Protein AF-T1C4T9-F1 (afdb_monomer)

Structure (mmCIF, N/CA/C/O backbone):
data_AF-T1C4T9-F1
#
_entry.id   AF-T1C4T9-F1
#
loop_
_atom_site.group_PDB
_atom_site.id
_atom_site.type_symbol
_atom_site.label_atom_id
_atom_site.label_alt_id
_atom_site.label_comp_id
_atom_site.label_asym_id
_atom_site.label_entity_id
_atom_site.label_seq_id
_atom_site.pdbx_PDB_ins_code
_atom_site.Cartn_x
_atom_site.Cartn_y
_atom_site.Cartn_z
_atom_site.occupancy
_atom_site.B_iso_or_equiv
_atom_site.auth_seq_id
_atom_site.auth_comp_id
_atom_site.auth_asym_id
_atom_site.auth_atom_id
_atom_site.pdbx_PDB_model_num
ATOM 1 N N . MET A 1 1 ? -5.080 -6.243 -17.938 1.00 98.12 1 MET A N 1
ATOM 2 C CA . MET A 1 1 ? -5.460 -7.132 -16.827 1.00 98.12 1 MET A CA 1
ATOM 3 C C . MET A 1 1 ? -6.969 -7.280 -16.876 1.00 98.12 1 MET A C 1
ATOM 5 O O . MET A 1 1 ? -7.607 -6.296 -17.231 1.00 98.12 1 MET A O 1
ATOM 9 N N . ASN A 1 2 ? -7.515 -8.472 -16.637 1.00 98.69 2 ASN A N 1
ATOM 10 C CA . ASN A 1 2 ? -8.963 -8.680 -16.474 1.00 98.69 2 ASN A CA 1
ATOM 11 C C . ASN A 1 2 ? -9.391 -8.466 -15.004 1.00 98.69 2 ASN A C 1
ATOM 13 O O . ASN A 1 2 ? -8.560 -8.089 -14.176 1.00 98.69 2 ASN A O 1
ATOM 17 N N . ASP A 1 3 ? -10.665 -8.700 -14.680 1.00 98.88 3 ASP A N 1
ATOM 18 C CA . ASP A 1 3 ? -11.210 -8.461 -13.335 1.00 98.88 3 ASP A CA 1
ATOM 19 C C . ASP A 1 3 ? -10.531 -9.321 -12.260 1.00 98.88 3 ASP A C 1
ATOM 21 O O . ASP A 1 3 ? -10.142 -8.811 -11.211 1.00 98.88 3 ASP A O 1
ATOM 25 N N . GLU A 1 4 ? -10.311 -10.611 -12.538 1.00 98.88 4 GLU A N 1
ATOM 26 C CA . GLU A 1 4 ? -9.632 -11.523 -11.610 1.00 98.88 4 GLU A CA 1
ATOM 27 C C . GLU A 1 4 ? -8.186 -11.090 -11.343 1.00 98.88 4 GLU A C 1
ATOM 29 O O . GLU A 1 4 ? -7.772 -10.979 -10.189 1.00 98.88 4 GLU A O 1
ATOM 34 N N . GLU A 1 5 ? -7.438 -10.780 -12.405 1.00 98.88 5 GLU A N 1
ATOM 35 C CA . GLU A 1 5 ? -6.063 -10.284 -12.315 1.00 98.88 5 GLU A CA 1
ATOM 36 C C . GLU A 1 5 ? -6.002 -8.954 -11.552 1.00 98.88 5 GLU A C 1
ATOM 38 O O . GLU A 1 5 ? -5.055 -8.715 -10.808 1.00 98.88 5 GLU A O 1
ATOM 43 N N . THR A 1 6 ? -7.010 -8.093 -11.707 1.00 98.94 6 THR A N 1
ATOM 44 C CA . THR A 1 6 ? -7.081 -6.787 -11.037 1.00 98.94 6 THR A CA 1
ATOM 45 C C . THR A 1 6 ? -7.288 -6.947 -9.535 1.00 98.94 6 THR A C 1
ATOM 47 O O . THR A 1 6 ? -6.517 -6.391 -8.751 1.00 98.94 6 THR A O 1
ATOM 50 N N . VAL A 1 7 ? -8.269 -7.757 -9.122 1.00 98.94 7 VAL A N 1
ATOM 51 C CA . VAL A 1 7 ? -8.518 -8.056 -7.703 1.00 98.94 7 VAL A CA 1
ATOM 52 C C . VAL A 1 7 ? -7.297 -8.734 -7.078 1.00 98.94 7 VAL A C 1
ATOM 54 O O . VAL A 1 7 ? -6.872 -8.343 -5.991 1.00 98.94 7 VAL A O 1
ATOM 57 N N . ALA A 1 8 ? -6.694 -9.702 -7.777 1.00 98.88 8 ALA A N 1
ATOM 58 C CA . ALA A 1 8 ? -5.513 -10.410 -7.294 1.00 98.88 8 ALA A CA 1
ATOM 59 C C . ALA A 1 8 ? -4.313 -9.469 -7.102 1.00 98.88 8 ALA A C 1
ATOM 61 O O . ALA A 1 8 ? -3.655 -9.529 -6.066 1.00 98.88 8 ALA A O 1
ATOM 62 N N . LEU A 1 9 ? -4.036 -8.580 -8.064 1.00 98.94 9 LEU A N 1
ATOM 63 C CA . LEU A 1 9 ? -2.913 -7.640 -7.988 1.00 98.94 9 LEU A CA 1
ATOM 64 C C . LEU A 1 9 ? -3.071 -6.623 -6.859 1.00 98.94 9 LEU A C 1
ATOM 66 O O . LEU A 1 9 ? -2.108 -6.393 -6.130 1.00 98.94 9 LEU A O 1
ATOM 70 N N . ILE A 1 10 ? -4.258 -6.031 -6.699 1.00 98.94 10 ILE A N 1
ATOM 71 C CA . ILE A 1 10 ? -4.493 -5.020 -5.659 1.00 98.94 10 ILE A CA 1
ATOM 72 C C . ILE A 1 10 ? -4.414 -5.667 -4.275 1.00 98.94 10 ILE A C 1
ATOM 74 O O . ILE A 1 10 ? -3.613 -5.236 -3.449 1.00 98.94 10 ILE A O 1
ATOM 78 N N . ALA A 1 11 ? -5.176 -6.737 -4.034 1.00 98.88 11 ALA A N 1
ATOM 79 C CA . ALA A 1 11 ? -5.184 -7.407 -2.735 1.00 98.88 11 ALA A CA 1
ATOM 80 C C . ALA A 1 11 ? -3.826 -8.041 -2.397 1.00 98.88 11 ALA A C 1
ATOM 82 O O . ALA A 1 11 ? -3.388 -8.005 -1.247 1.00 98.88 11 ALA A O 1
ATOM 83 N N . GLY A 1 12 ? -3.136 -8.603 -3.394 1.00 98.81 12 GLY A N 1
ATOM 84 C CA . GLY A 1 12 ? -1.802 -9.177 -3.224 1.00 98.81 12 GLY A CA 1
ATOM 85 C C . GLY A 1 12 ? -0.749 -8.118 -2.916 1.00 98.81 12 GLY A C 1
ATOM 86 O O . GLY A 1 12 ? 0.036 -8.294 -1.988 1.00 98.81 12 GLY A O 1
ATOM 87 N N . GLY A 1 13 ? -0.774 -6.984 -3.622 1.00 98.81 13 GLY A N 1
ATOM 88 C CA . GLY A 1 13 ? 0.103 -5.847 -3.338 1.00 98.81 13 GLY A CA 1
ATOM 89 C C . GLY A 1 13 ? -0.151 -5.250 -1.952 1.00 98.81 13 GLY A C 1
ATOM 90 O O . GLY A 1 13 ? 0.770 -5.144 -1.146 1.00 98.81 13 GLY A O 1
ATOM 91 N N . HIS A 1 14 ? -1.409 -4.938 -1.637 1.00 98.88 14 HIS A N 1
ATOM 92 C CA . HIS A 1 14 ? -1.824 -4.336 -0.364 1.00 98.88 14 HIS A CA 1
ATOM 93 C C . HIS A 1 14 ? -1.889 -5.334 0.804 1.00 98.88 14 HIS A C 1
ATOM 95 O O . HIS A 1 14 ? -2.261 -4.975 1.916 1.00 98.88 14 HIS A O 1
ATOM 101 N N . THR A 1 15 ? -1.468 -6.586 0.612 1.00 98.81 15 THR A N 1
ATOM 102 C CA . THR A 1 15 ? -1.160 -7.485 1.736 1.00 98.81 15 THR A CA 1
ATOM 103 C C . THR A 1 15 ? 0.111 -7.041 2.476 1.00 98.81 15 THR A C 1
ATOM 105 O O . THR A 1 15 ? 0.286 -7.367 3.656 1.00 98.81 15 THR A O 1
ATOM 108 N N . PHE A 1 16 ? 0.974 -6.264 1.812 1.00 98.88 16 PHE A N 1
ATOM 109 C CA . PHE A 1 16 ? 2.275 -5.843 2.315 1.00 98.88 16 PHE A CA 1
ATOM 110 C C . PHE A 1 16 ? 2.380 -4.333 2.537 1.00 98.88 16 PHE A C 1
ATOM 112 O O . PHE A 1 16 ? 1.771 -3.528 1.838 1.00 98.88 16 PHE A O 1
ATOM 119 N N . GLY A 1 17 ? 3.260 -3.955 3.462 1.00 98.56 17 GLY A N 1
ATOM 120 C CA . GLY A 1 17 ? 3.687 -2.576 3.662 1.00 98.56 17 GLY A CA 1
ATOM 121 C C . GLY A 1 17 ? 2.586 -1.646 4.172 1.00 98.56 17 GLY A C 1
ATOM 122 O O . GLY A 1 17 ? 1.702 -2.047 4.930 1.00 98.56 17 GLY A O 1
ATOM 123 N N . LYS A 1 18 ? 2.709 -0.370 3.795 1.00 98.81 18 LYS A N 1
ATOM 124 C CA . LYS A 1 18 ? 1.821 0.732 4.178 1.00 98.81 18 LYS A CA 1
ATOM 125 C C . LYS A 1 18 ? 1.931 1.894 3.189 1.00 98.81 18 LYS A C 1
ATOM 127 O O . LYS A 1 18 ? 2.906 1.982 2.439 1.00 98.81 18 LYS A O 1
ATOM 132 N N . THR A 1 19 ? 0.985 2.824 3.240 1.00 98.75 19 THR A N 1
ATOM 133 C CA . THR A 1 19 ? 1.098 4.146 2.600 1.00 98.75 19 THR A CA 1
ATOM 134 C C . THR A 1 19 ? 1.763 5.162 3.539 1.00 98.75 19 THR A C 1
ATOM 136 O O . THR A 1 19 ? 1.998 4.854 4.706 1.00 98.75 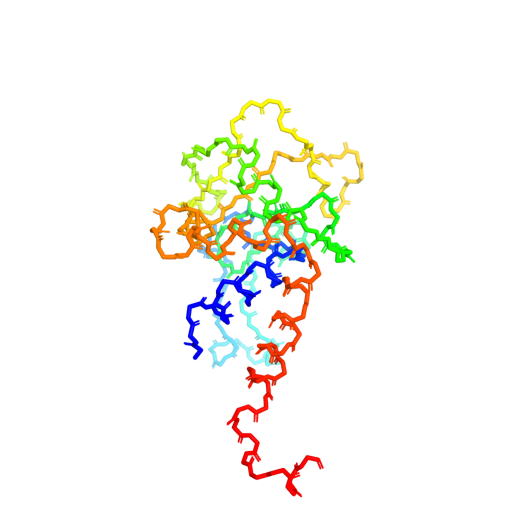19 THR A O 1
ATOM 139 N N . HIS A 1 20 ? 2.088 6.365 3.046 1.00 98.69 20 HIS A N 1
ATOM 140 C CA . HIS A 1 20 ? 2.770 7.409 3.827 1.00 98.69 20 HIS A CA 1
ATOM 141 C C . HIS A 1 20 ? 2.135 8.794 3.604 1.00 98.69 20 HIS A C 1
ATOM 143 O O . HIS A 1 20 ? 2.112 9.313 2.478 1.00 98.69 20 HIS A O 1
ATOM 149 N N . GLY A 1 21 ? 1.659 9.392 4.691 1.00 98.38 21 GLY A N 1
ATOM 150 C CA . GLY A 1 21 ? 0.854 10.607 4.756 1.00 98.38 21 GLY A CA 1
ATOM 151 C C . GLY A 1 21 ? 0.838 11.214 6.161 1.00 98.38 21 GLY A C 1
ATOM 152 O O . GLY A 1 21 ? -0.220 11.617 6.644 1.00 98.38 21 GLY A O 1
ATOM 153 N N . ALA A 1 22 ? 2.002 11.261 6.817 1.00 98.25 22 ALA A N 1
ATOM 154 C CA . ALA A 1 22 ? 2.155 11.670 8.217 1.00 98.25 22 ALA A CA 1
ATOM 155 C C . ALA A 1 22 ? 1.790 13.142 8.516 1.00 98.25 22 ALA A C 1
ATOM 157 O O . ALA A 1 22 ? 1.532 13.480 9.671 1.00 98.25 22 ALA A O 1
ATOM 158 N N . GLY A 1 23 ? 1.725 14.015 7.506 1.00 97.06 23 GLY A N 1
ATOM 159 C CA . GLY A 1 23 ? 1.458 15.440 7.701 1.00 97.06 23 GLY A CA 1
ATOM 160 C C . GLY A 1 23 ? 1.108 16.196 6.422 1.00 97.06 23 GLY A C 1
ATOM 161 O O . GLY A 1 23 ? 0.737 15.592 5.418 1.00 97.06 23 GLY A O 1
ATOM 162 N N . ASP A 1 24 ? 1.221 17.526 6.475 1.00 97.50 24 ASP A N 1
ATOM 163 C CA . ASP A 1 24 ? 0.844 18.431 5.382 1.00 97.50 24 ASP A CA 1
ATOM 164 C C . ASP A 1 24 ? 1.648 18.145 4.094 1.00 97.50 24 ASP A C 1
ATOM 166 O O . ASP A 1 24 ? 2.877 18.299 4.095 1.00 97.50 24 ASP A O 1
ATOM 170 N N . PRO A 1 25 ? 0.988 17.760 2.984 1.00 96.62 25 PRO A N 1
ATOM 171 C CA . PRO A 1 25 ? 1.664 17.459 1.727 1.00 96.62 25 PRO A CA 1
ATOM 172 C C . PRO A 1 25 ? 2.337 18.683 1.090 1.00 96.62 25 PRO A C 1
ATOM 174 O O . PRO A 1 25 ? 3.258 18.503 0.300 1.00 96.62 25 PRO A O 1
ATOM 177 N N . ASN A 1 26 ? 1.965 19.914 1.465 1.00 97.06 26 ASN A N 1
ATOM 178 C CA . ASN A 1 26 ? 2.628 21.131 0.976 1.00 97.06 26 ASN A CA 1
ATOM 179 C C . ASN A 1 26 ? 4.079 21.270 1.468 1.00 97.06 26 ASN A C 1
ATOM 181 O O . ASN A 1 26 ? 4.824 22.108 0.967 1.00 97.06 26 ASN A O 1
ATOM 185 N N . LEU A 1 27 ? 4.491 20.461 2.450 1.00 97.56 27 LEU A N 1
ATOM 186 C CA . LEU A 1 27 ? 5.872 20.406 2.931 1.00 97.56 27 LEU A CA 1
ATOM 187 C C . LEU A 1 27 ? 6.770 19.510 2.068 1.00 97.56 27 LEU A C 1
ATOM 189 O O . LEU A 1 27 ? 7.970 19.428 2.335 1.00 97.56 27 LEU A O 1
ATOM 193 N N . VAL A 1 28 ? 6.216 18.818 1.069 1.00 98.44 28 VAL A N 1
ATOM 194 C CA . VAL A 1 28 ? 6.978 18.001 0.122 1.00 98.44 28 VAL A CA 1
ATOM 195 C C . VAL A 1 28 ? 7.480 18.891 -1.015 1.00 98.44 28 VAL A C 1
ATOM 197 O O . VAL A 1 28 ? 6.698 19.531 -1.710 1.00 98.44 28 VAL A O 1
ATOM 200 N N . GLY A 1 29 ? 8.802 18.940 -1.182 1.00 98.19 29 GLY A N 1
ATOM 201 C CA . GLY A 1 29 ? 9.466 19.707 -2.234 1.00 98.19 29 GLY A CA 1
ATOM 202 C C . GLY A 1 29 ? 9.315 19.110 -3.644 1.00 98.19 29 GLY A C 1
ATOM 203 O O . GLY A 1 29 ? 8.619 18.109 -3.825 1.00 98.19 29 GLY A O 1
ATOM 204 N N . PRO A 1 30 ? 9.995 19.706 -4.641 1.00 98.31 30 PRO A N 1
ATOM 205 C CA . PRO A 1 30 ? 9.893 19.298 -6.042 1.00 98.31 30 PRO A CA 1
ATOM 206 C C . PRO A 1 30 ? 10.317 17.844 -6.271 1.00 98.31 30 PRO A C 1
ATOM 208 O O . PRO A 1 30 ? 11.159 17.296 -5.554 1.00 98.31 30 PRO A O 1
ATOM 211 N N . GLU A 1 31 ? 9.742 17.231 -7.298 1.00 98.56 31 GLU A N 1
ATOM 212 C CA . GLU A 1 31 ? 10.116 15.927 -7.837 1.00 98.56 31 GLU A CA 1
ATOM 213 C C . GLU A 1 31 ? 11.560 15.910 -8.383 1.00 98.56 31 GLU A C 1
ATOM 215 O O . GLU A 1 31 ? 12.135 16.975 -8.612 1.00 98.56 31 GLU A O 1
ATOM 220 N N . PRO A 1 32 ? 12.162 14.725 -8.619 1.00 98.69 32 PRO A N 1
ATOM 221 C CA . PRO A 1 32 ? 13.586 14.604 -8.945 1.00 98.69 32 PRO A CA 1
ATOM 222 C C . PRO A 1 32 ? 14.086 15.488 -10.096 1.00 98.69 32 PRO A C 1
ATOM 224 O O . PRO A 1 32 ? 15.144 16.094 -9.975 1.00 98.69 32 PRO A O 1
ATOM 227 N N . GLU A 1 33 ? 13.321 15.617 -11.182 1.00 98.56 33 GLU A N 1
ATOM 228 C CA . GLU A 1 33 ? 13.727 16.399 -12.366 1.00 98.56 33 GLU A CA 1
ATOM 229 C C . GLU A 1 33 ? 13.632 17.923 -12.165 1.00 98.56 33 GLU A C 1
ATOM 231 O O . GLU A 1 33 ? 14.208 18.689 -12.936 1.00 98.56 33 GLU A O 1
ATOM 236 N N . ALA A 1 34 ? 12.932 18.377 -11.122 1.00 98.56 34 ALA A N 1
ATOM 237 C CA . ALA A 1 34 ? 12.840 19.784 -10.729 1.00 98.56 34 ALA A CA 1
ATOM 238 C C . ALA A 1 34 ? 13.587 20.078 -9.415 1.00 98.56 34 ALA A C 1
ATOM 240 O O . ALA A 1 34 ? 13.565 21.208 -8.914 1.00 98.56 34 ALA A O 1
ATOM 241 N N . ALA A 1 35 ? 14.234 19.069 -8.828 1.00 98.56 35 ALA A N 1
ATOM 242 C CA . ALA A 1 35 ? 14.958 19.211 -7.581 1.00 98.56 35 ALA A CA 1
ATOM 243 C C . ALA A 1 35 ? 16.312 19.920 -7.792 1.00 98.56 35 ALA A C 1
ATOM 245 O O . ALA A 1 35 ? 16.948 19.771 -8.837 1.00 98.56 35 ALA A O 1
ATOM 246 N N . PRO A 1 36 ? 16.792 20.680 -6.789 1.00 98.50 36 PRO A N 1
ATOM 247 C CA . PRO A 1 36 ? 18.138 21.242 -6.804 1.00 98.50 36 PRO A CA 1
ATOM 248 C C . PRO A 1 36 ? 19.213 20.175 -7.047 1.00 98.50 36 PRO A C 1
ATOM 250 O O . PRO A 1 36 ? 19.135 19.071 -6.503 1.00 98.50 36 PRO A O 1
ATOM 253 N N . ILE A 1 37 ? 20.243 20.522 -7.825 1.00 98.50 37 ILE A N 1
ATOM 254 C CA . ILE A 1 37 ? 21.304 19.596 -8.255 1.00 98.50 37 ILE A CA 1
ATOM 255 C C . ILE A 1 37 ? 22.010 18.901 -7.081 1.00 98.50 37 ILE A C 1
ATOM 257 O O . ILE A 1 37 ? 22.397 17.738 -7.187 1.00 98.50 37 ILE A O 1
ATOM 261 N N . GLU A 1 38 ? 22.128 19.566 -5.930 1.00 98.31 38 GLU A N 1
ATOM 262 C CA . GLU A 1 38 ? 22.728 19.009 -4.718 1.00 98.31 38 GLU A CA 1
ATOM 263 C C . GLU A 1 38 ? 21.921 17.858 -4.092 1.00 98.31 38 GLU A C 1
ATOM 265 O O . GLU A 1 38 ? 22.434 17.162 -3.216 1.00 98.31 38 GLU A O 1
ATOM 270 N N . GLN A 1 39 ? 20.682 17.620 -4.538 1.00 98.06 39 GLN A N 1
ATOM 271 C CA . GLN A 1 39 ? 19.892 16.441 -4.162 1.00 98.06 39 GLN A CA 1
ATOM 272 C C . GLN A 1 39 ? 20.244 15.196 -4.989 1.00 98.06 39 GLN A C 1
ATOM 274 O O . GLN A 1 39 ? 19.720 14.119 -4.714 1.00 98.06 39 GLN A O 1
ATOM 279 N N . MET A 1 40 ? 21.170 15.309 -5.948 1.00 98.38 40 MET A N 1
ATOM 280 C CA . MET A 1 40 ? 21.822 14.184 -6.633 1.00 98.38 40 MET A CA 1
ATOM 281 C C . MET A 1 40 ? 20.840 13.170 -7.243 1.00 98.38 40 MET A C 1
ATOM 283 O O . MET A 1 40 ? 20.989 11.961 -7.071 1.00 98.38 40 MET A O 1
ATOM 287 N N . GLY A 1 41 ? 19.830 13.671 -7.960 1.00 97.88 41 GLY A N 1
ATOM 288 C CA . GLY A 1 41 ? 18.824 12.846 -8.640 1.00 97.88 41 GLY A CA 1
ATOM 289 C C . GLY A 1 41 ? 17.707 12.321 -7.731 1.00 97.88 41 GLY A C 1
ATOM 290 O O . GLY A 1 41 ? 16.878 11.532 -8.178 1.00 97.88 41 GLY A O 1
ATOM 291 N N . LEU A 1 42 ? 17.668 12.745 -6.465 1.00 98.56 42 LEU A N 1
ATOM 292 C CA . LEU A 1 42 ? 16.521 12.553 -5.579 1.00 98.56 42 LEU A CA 1
ATOM 293 C C . LEU A 1 42 ? 15.589 13.772 -5.629 1.00 98.56 42 LEU A C 1
ATOM 295 O O . LEU A 1 42 ? 15.989 14.861 -6.030 1.00 98.56 42 LEU A O 1
ATOM 299 N N . GLY A 1 43 ? 14.351 13.585 -5.173 1.00 98.38 43 GLY A N 1
ATOM 300 C CA . GLY A 1 43 ? 13.344 14.637 -5.051 1.00 98.38 43 GLY A CA 1
ATOM 301 C C . GLY A 1 43 ? 12.383 14.357 -3.900 1.00 98.38 43 GLY A C 1
ATOM 302 O O . GLY A 1 43 ? 12.635 13.485 -3.065 1.00 98.38 43 GLY A O 1
ATOM 303 N N . TRP A 1 44 ? 11.283 15.107 -3.850 1.00 98.44 44 TRP A N 1
ATOM 304 C CA . TRP A 1 44 ? 10.252 15.032 -2.808 1.00 98.44 44 TRP A CA 1
ATOM 305 C C . TRP A 1 44 ? 10.808 15.193 -1.391 1.00 98.44 44 TRP A C 1
ATOM 307 O O . TRP A 1 44 ? 10.296 14.616 -0.429 1.00 98.44 44 TRP A O 1
ATOM 317 N N . LYS A 1 45 ? 11.877 15.984 -1.242 1.00 98.44 45 LYS A N 1
ATOM 318 C CA . LYS A 1 45 ? 12.445 16.296 0.070 1.00 98.44 45 LYS A CA 1
ATOM 319 C C . LYS A 1 45 ? 11.360 16.926 0.940 1.00 98.44 45 LYS A C 1
ATOM 321 O O . LYS A 1 45 ? 10.844 17.990 0.610 1.00 98.44 45 LYS A O 1
ATOM 326 N N . SER A 1 46 ? 11.036 16.269 2.048 1.00 98.31 46 SER A N 1
ATOM 327 C CA . SER A 1 46 ? 9.989 16.727 2.956 1.00 98.31 46 SER A CA 1
ATOM 328 C C . SER A 1 46 ? 10.557 17.592 4.079 1.00 98.31 46 SER A C 1
ATOM 330 O O . SER A 1 46 ? 11.546 17.230 4.719 1.00 98.31 46 SER A O 1
ATOM 332 N N . GLY A 1 47 ? 9.908 18.729 4.331 1.00 98.00 47 GLY A N 1
ATOM 333 C CA . GLY A 1 47 ? 10.127 19.575 5.506 1.00 98.00 47 GLY A CA 1
ATOM 334 C C . GLY A 1 47 ? 9.340 19.137 6.749 1.00 98.00 47 GLY A C 1
ATOM 335 O O . GLY A 1 47 ? 9.400 19.818 7.770 1.00 98.00 47 GLY A O 1
ATOM 336 N N . HIS A 1 48 ? 8.578 18.040 6.682 1.00 98.25 48 HIS 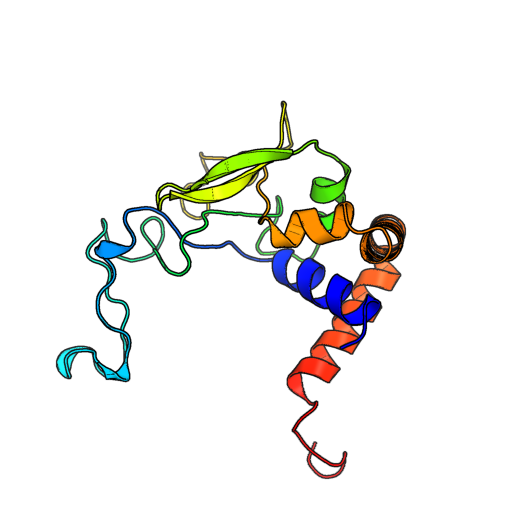A N 1
ATOM 337 C CA . HIS A 1 48 ? 7.767 17.553 7.797 1.00 98.25 48 HIS A CA 1
ATOM 338 C C . HIS A 1 48 ? 8.588 16.687 8.762 1.00 98.25 48 HIS A C 1
ATOM 340 O O . HIS A 1 48 ? 9.047 15.608 8.392 1.00 98.25 48 HIS A O 1
ATOM 346 N N . GLY A 1 49 ? 8.746 17.126 10.014 1.00 97.75 49 GLY A N 1
ATOM 347 C CA . GLY A 1 49 ? 9.475 16.363 11.033 1.00 97.75 49 GLY A CA 1
ATOM 348 C C . GLY A 1 49 ? 10.897 16.016 10.580 1.00 97.75 49 GLY A C 1
ATOM 349 O O . GLY A 1 49 ? 11.667 16.892 10.192 1.00 97.75 49 GLY A O 1
ATOM 350 N N . THR A 1 50 ? 11.253 14.730 10.611 1.00 98.31 50 THR A N 1
ATOM 351 C CA . THR A 1 50 ? 12.536 14.232 10.080 1.00 98.31 50 THR A CA 1
ATOM 352 C C . THR A 1 50 ? 12.569 14.078 8.553 1.00 98.31 50 THR A C 1
ATOM 354 O O . THR A 1 50 ? 13.629 13.789 7.992 1.00 98.31 50 THR A O 1
ATOM 357 N N . GLY A 1 51 ? 11.428 14.238 7.876 1.00 97.88 51 GLY A N 1
ATOM 358 C CA . GLY A 1 51 ? 11.256 14.111 6.428 1.00 97.88 51 GLY A CA 1
ATOM 359 C C . GLY A 1 51 ? 11.287 12.673 5.899 1.00 97.88 51 GLY A C 1
ATOM 360 O O . GLY A 1 51 ? 11.300 12.471 4.686 1.00 97.88 51 GLY A O 1
ATOM 361 N N . LYS A 1 52 ? 11.347 11.667 6.782 1.00 98.50 52 LYS A N 1
ATOM 362 C CA . LYS A 1 52 ? 11.463 10.238 6.446 1.00 98.50 52 LYS A CA 1
ATOM 363 C C . LYS A 1 52 ? 11.002 9.350 7.605 1.00 98.50 52 LYS A C 1
ATOM 365 O O . LYS A 1 52 ? 10.686 9.825 8.691 1.00 98.50 52 LYS A O 1
ATOM 370 N N . GLY A 1 53 ? 11.001 8.035 7.390 1.00 98.25 53 GLY A N 1
ATOM 371 C CA . GLY A 1 53 ? 10.634 7.070 8.426 1.00 98.25 53 GLY A CA 1
ATOM 372 C C . GLY A 1 53 ? 9.201 7.288 8.917 1.00 98.25 53 GLY A C 1
ATOM 373 O O . GLY A 1 53 ? 8.278 7.331 8.109 1.00 98.25 53 GLY A O 1
ATOM 374 N N . LYS A 1 54 ? 9.021 7.460 10.232 1.00 98.00 54 LYS A N 1
ATOM 375 C CA . LYS A 1 54 ? 7.703 7.716 10.840 1.00 98.00 54 LYS A CA 1
ATOM 376 C C . LYS A 1 54 ? 7.046 9.026 10.376 1.00 98.00 54 LYS A C 1
ATOM 378 O O . LYS A 1 54 ? 5.832 9.139 10.461 1.00 98.00 54 LYS A O 1
ATOM 383 N N . ASP A 1 55 ? 7.837 9.978 9.872 1.00 98.44 55 ASP A N 1
ATOM 384 C CA . ASP A 1 55 ? 7.366 11.287 9.400 1.00 98.44 55 ASP A CA 1
ATOM 385 C C . ASP A 1 55 ? 7.249 11.334 7.861 1.00 98.44 55 ASP A C 1
ATOM 387 O O . ASP A 1 55 ? 7.144 12.406 7.266 1.00 98.44 55 ASP A O 1
ATOM 391 N N . ALA A 1 56 ? 7.335 10.185 7.182 1.00 98.69 56 ALA A N 1
ATOM 392 C CA . ALA A 1 56 ? 7.314 10.134 5.726 1.00 98.69 56 ALA A CA 1
ATOM 393 C C . ALA A 1 56 ? 5.962 10.586 5.143 1.00 98.69 56 ALA A C 1
ATOM 395 O O . ALA A 1 56 ? 4.886 10.238 5.635 1.00 98.69 56 ALA A O 1
ATOM 396 N N . ILE A 1 57 ? 6.036 11.310 4.026 1.00 98.62 57 ILE A N 1
ATOM 397 C CA . ILE A 1 57 ? 4.896 11.707 3.197 1.00 98.62 57 ILE A CA 1
ATOM 398 C C . ILE A 1 57 ? 5.234 11.305 1.762 1.00 98.62 57 ILE A C 1
ATOM 400 O O . ILE A 1 57 ? 6.318 11.615 1.272 1.00 98.62 57 ILE A O 1
ATOM 404 N N . THR A 1 58 ? 4.333 10.589 1.093 1.00 97.44 58 THR A N 1
ATOM 405 C CA . THR A 1 58 ? 4.540 10.149 -0.298 1.00 97.44 58 THR A CA 1
ATOM 406 C C . THR A 1 58 ? 3.277 10.300 -1.131 1.00 97.44 58 THR A C 1
ATOM 408 O O . THR A 1 58 ? 3.322 10.906 -2.193 1.00 97.44 58 THR A O 1
ATOM 411 N N . GLY A 1 59 ? 2.151 9.760 -0.657 1.00 85.06 59 GLY A N 1
ATOM 412 C CA . GLY A 1 59 ? 0.902 9.720 -1.429 1.00 85.06 59 GLY A CA 1
ATOM 413 C C . GLY A 1 59 ? -0.286 10.407 -0.765 1.00 85.06 59 GLY A C 1
ATOM 414 O O . GLY A 1 59 ? -1.295 10.617 -1.429 1.00 85.06 59 GLY A O 1
ATOM 415 N N . GLY A 1 60 ? -0.194 10.737 0.530 1.00 90.25 60 GLY A N 1
ATOM 416 C CA . GLY A 1 60 ? -1.262 11.396 1.290 1.00 90.25 60 GLY A CA 1
ATOM 417 C C . GLY A 1 60 ? -2.052 10.470 2.229 1.00 90.25 60 GLY A C 1
ATOM 418 O O . GLY A 1 60 ? -2.227 10.840 3.390 1.00 90.25 60 GLY A O 1
ATOM 419 N N . PRO A 1 61 ? -2.529 9.278 1.819 1.00 97.81 61 PRO A N 1
ATOM 420 C CA . PRO A 1 61 ? -3.131 8.329 2.751 1.00 97.81 61 PRO A CA 1
ATOM 421 C C . PRO A 1 61 ? -2.130 7.822 3.791 1.00 97.81 61 PRO A C 1
ATOM 423 O O . PRO A 1 61 ? -0.945 7.655 3.494 1.00 97.81 61 PRO A O 1
ATOM 426 N N . GLU A 1 62 ? -2.632 7.478 4.973 1.00 98.56 62 GLU A N 1
ATOM 427 C CA . GLU A 1 62 ? -1.879 6.844 6.058 1.00 98.56 62 GLU A CA 1
ATOM 428 C C . GLU A 1 62 ? -2.599 5.546 6.452 1.00 98.56 62 GLU A C 1
ATOM 430 O O . GLU A 1 62 ? -3.430 5.514 7.363 1.00 98.56 62 GLU A O 1
ATOM 435 N N . VAL A 1 63 ? -2.347 4.496 5.670 1.00 98.75 63 VAL A N 1
ATOM 436 C CA . VAL A 1 63 ? -3.042 3.208 5.699 1.00 98.75 63 VAL A CA 1
ATOM 437 C C . VAL A 1 63 ? -2.031 2.079 5.851 1.00 98.75 63 VAL A C 1
ATOM 439 O O . VAL A 1 63 ? -1.043 2.010 5.121 1.00 98.75 63 VAL A O 1
ATOM 442 N N . THR A 1 64 ? -2.327 1.163 6.767 1.00 98.75 64 THR A N 1
ATOM 443 C CA . THR A 1 64 ? -1.669 -0.141 6.886 1.00 98.75 64 THR A CA 1
ATOM 444 C C . THR A 1 64 ? -2.765 -1.201 6.897 1.00 98.75 64 THR A C 1
ATOM 446 O O . THR A 1 64 ? -3.714 -1.102 7.677 1.00 98.75 64 THR A O 1
ATOM 449 N N . TRP A 1 65 ? -2.653 -2.195 6.018 1.00 98.75 65 TRP A N 1
ATOM 450 C CA . TRP A 1 65 ? -3.765 -3.097 5.700 1.00 98.75 65 TRP A CA 1
ATOM 451 C C . TRP A 1 65 ? -3.829 -4.357 6.561 1.00 98.75 65 TRP A C 1
ATOM 453 O O . TRP A 1 65 ? -4.921 -4.858 6.829 1.00 98.75 65 TRP A O 1
ATOM 463 N N . THR A 1 66 ? -2.678 -4.903 6.966 1.00 98.62 66 THR A N 1
ATOM 464 C CA . THR A 1 66 ? -2.590 -6.227 7.598 1.00 98.62 66 THR A CA 1
ATOM 465 C C . THR A 1 66 ? -1.849 -6.183 8.929 1.00 98.62 66 THR A C 1
ATOM 467 O O . THR A 1 66 ? -1.004 -5.326 9.173 1.00 98.62 66 THR A O 1
ATOM 470 N N . GLN A 1 67 ? -2.142 -7.143 9.806 1.00 98.19 67 GLN A N 1
ATOM 471 C CA . GLN A 1 67 ? -1.479 -7.298 11.106 1.00 98.19 67 GLN A CA 1
ATOM 472 C C . GLN A 1 67 ? -0.028 -7.784 10.966 1.00 98.19 67 GLN A C 1
ATOM 474 O O . GLN A 1 67 ? 0.753 -7.703 11.912 1.00 98.19 67 GLN A O 1
ATOM 479 N N . THR A 1 68 ? 0.353 -8.272 9.783 1.00 98.31 68 THR A N 1
ATOM 480 C CA . THR A 1 68 ? 1.713 -8.711 9.463 1.00 98.31 68 THR A CA 1
ATOM 481 C C . THR A 1 68 ? 2.205 -8.067 8.162 1.00 98.31 68 THR A C 1
ATOM 483 O O . THR A 1 68 ? 2.399 -8.783 7.180 1.00 98.31 68 THR A O 1
ATOM 486 N N . PRO A 1 69 ? 2.474 -6.745 8.128 1.00 98.50 69 PRO A N 1
ATOM 487 C CA . PRO A 1 69 ? 2.783 -6.016 6.886 1.00 98.50 69 PRO A CA 1
ATOM 488 C C . PRO A 1 69 ? 4.028 -6.509 6.133 1.00 98.50 69 PRO A C 1
ATOM 490 O O . PRO A 1 69 ? 4.259 -6.141 4.986 1.00 98.50 69 PRO A O 1
ATOM 493 N N . THR A 1 70 ? 4.864 -7.317 6.784 1.00 98.62 70 THR A N 1
ATOM 494 C CA . THR A 1 70 ? 6.111 -7.867 6.238 1.00 98.62 70 THR A CA 1
ATOM 495 C C . THR A 1 70 ? 6.036 -9.369 5.957 1.00 98.62 70 THR A C 1
ATOM 497 O O . THR A 1 70 ? 7.054 -9.984 5.644 1.00 98.62 70 THR A O 1
ATOM 500 N N . LYS A 1 71 ? 4.854 -9.990 6.080 1.00 98.75 71 LYS A N 1
ATOM 501 C CA . LYS A 1 71 ? 4.643 -11.423 5.838 1.00 98.75 71 LYS A CA 1
ATOM 502 C C . LYS A 1 71 ? 3.404 -11.640 4.978 1.00 98.75 71 LYS A C 1
ATOM 504 O O . LYS A 1 71 ? 2.354 -11.058 5.240 1.00 98.75 71 LYS A O 1
ATOM 509 N N . TRP A 1 72 ? 3.525 -12.526 3.991 1.00 98.62 72 TRP A N 1
ATOM 510 C CA . TRP A 1 72 ? 2.380 -12.949 3.189 1.00 98.62 72 TRP A CA 1
ATOM 511 C C . TRP A 1 72 ? 1.283 -13.529 4.085 1.00 98.62 72 TRP A C 1
ATOM 513 O O . TRP A 1 72 ? 1.562 -14.303 5.004 1.00 98.62 72 TRP A O 1
ATOM 523 N N . SER A 1 73 ? 0.040 -13.143 3.820 1.00 98.38 73 SER A N 1
ATOM 524 C CA . SER A 1 73 ? -1.147 -13.603 4.535 1.00 98.38 73 SER A CA 1
ATOM 525 C C . SER A 1 73 ? -2.391 -13.361 3.678 1.00 98.38 73 SER A C 1
ATOM 527 O O . SER A 1 73 ? -2.330 -12.671 2.666 1.00 98.38 73 SER A O 1
ATOM 529 N N . SER A 1 74 ? -3.541 -13.865 4.117 1.00 96.69 74 SER A N 1
ATOM 530 C CA . SER A 1 74 ? -4.847 -13.507 3.538 1.00 96.69 74 SER A CA 1
ATOM 531 C C . SER A 1 74 ? -5.582 -12.457 4.374 1.00 96.69 74 SER A C 1
ATOM 533 O O . SER A 1 74 ? -6.799 -12.298 4.257 1.00 96.69 74 SER A O 1
ATOM 535 N N . TYR A 1 75 ? -4.853 -11.729 5.231 1.00 98.62 75 TYR A N 1
ATOM 536 C CA . TYR A 1 75 ? -5.453 -10.760 6.144 1.00 98.62 75 TYR A CA 1
ATOM 537 C C . TYR A 1 75 ? -6.035 -9.539 5.438 1.00 98.62 75 TYR A C 1
ATOM 539 O O . TYR A 1 75 ? -6.951 -8.939 5.986 1.00 98.62 75 TYR A O 1
ATOM 547 N N . PHE A 1 76 ? -5.591 -9.203 4.220 1.00 98.81 76 PHE A N 1
ATOM 548 C CA . PHE A 1 76 ? -6.232 -8.145 3.434 1.00 98.81 76 PHE A CA 1
ATOM 549 C C . PHE A 1 76 ? -7.735 -8.422 3.265 1.00 98.81 76 PHE A C 1
ATOM 551 O O . PHE A 1 76 ? -8.563 -7.610 3.674 1.00 98.81 76 PHE A O 1
ATOM 558 N N . PHE A 1 77 ? -8.098 -9.605 2.751 1.00 98.81 77 PHE A N 1
ATOM 559 C CA . PHE A 1 77 ? -9.501 -9.983 2.574 1.00 98.81 77 PHE A CA 1
ATOM 560 C C . PHE A 1 77 ? -10.217 -10.244 3.900 1.00 98.81 77 PHE A C 1
ATOM 562 O O . PHE A 1 77 ? -11.364 -9.824 4.053 1.00 98.81 77 PHE A O 1
ATOM 569 N N . ALA A 1 78 ? -9.543 -10.876 4.870 1.00 98.31 78 ALA A N 1
ATOM 570 C CA . ALA A 1 78 ? -10.126 -11.099 6.193 1.00 98.31 78 ALA A CA 1
ATOM 571 C C . ALA A 1 78 ? -10.522 -9.777 6.868 1.00 98.31 78 ALA A C 1
ATOM 573 O O . ALA A 1 78 ? -11.612 -9.674 7.420 1.00 98.31 78 ALA A O 1
ATOM 574 N N . ASN A 1 79 ? -9.684 -8.742 6.762 1.00 98.50 79 ASN A N 1
ATOM 575 C CA . ASN A 1 79 ? -9.997 -7.412 7.273 1.00 98.50 79 ASN A CA 1
ATOM 576 C C . ASN A 1 79 ? -11.086 -6.738 6.422 1.00 98.50 79 ASN A C 1
ATOM 578 O O . ASN A 1 79 ? -12.038 -6.194 6.977 1.00 98.50 79 ASN A O 1
ATOM 582 N N . LEU A 1 80 ? -10.979 -6.794 5.086 1.00 98.56 80 LEU A N 1
ATOM 583 C CA . LEU A 1 80 ? -11.919 -6.156 4.154 1.00 98.56 80 LEU A CA 1
ATOM 584 C C . LEU A 1 80 ? -13.373 -6.592 4.388 1.00 98.56 80 LEU A C 1
ATOM 586 O O . LEU A 1 80 ? -14.271 -5.742 4.406 1.00 98.56 80 LEU A O 1
ATOM 590 N N . PHE A 1 81 ? -13.598 -7.896 4.569 1.00 98.44 81 PHE A N 1
ATOM 591 C CA . PHE A 1 81 ? -14.922 -8.477 4.806 1.00 98.44 81 PHE A CA 1
ATOM 592 C C . PHE A 1 81 ? -15.281 -8.618 6.290 1.00 98.44 81 PHE A C 1
ATOM 594 O O . PHE A 1 81 ? -16.465 -8.655 6.612 1.00 98.44 81 PHE A O 1
ATOM 601 N N . GLY A 1 82 ? -14.294 -8.686 7.187 1.00 97.75 82 GLY A N 1
ATOM 602 C CA . GLY A 1 82 ? -14.506 -8.895 8.621 1.00 97.75 82 GLY A CA 1
ATOM 603 C C . GLY A 1 82 ? -14.912 -7.646 9.404 1.00 97.75 82 GLY A C 1
ATOM 604 O O . GLY A 1 82 ? -15.375 -7.772 10.537 1.00 97.75 82 GLY A O 1
ATOM 605 N N . TYR A 1 83 ? -14.763 -6.451 8.823 1.00 98.00 83 TYR A N 1
ATOM 606 C CA . TYR A 1 83 ? -15.098 -5.185 9.478 1.00 98.00 83 TYR A CA 1
ATOM 607 C C . TYR A 1 83 ? -16.035 -4.318 8.642 1.00 98.00 83 TYR A C 1
ATOM 609 O O . TYR A 1 83 ? -16.047 -4.381 7.416 1.00 98.00 83 TYR A O 1
ATOM 617 N N . GLU A 1 84 ? -16.784 -3.449 9.315 1.00 98.00 84 GLU A N 1
ATOM 618 C CA . GLU A 1 84 ? -17.473 -2.329 8.675 1.00 98.00 84 GLU A CA 1
ATOM 619 C C . GLU A 1 84 ? -16.564 -1.101 8.628 1.00 98.00 84 GLU A C 1
ATOM 621 O O . GLU A 1 84 ? -15.772 -0.866 9.542 1.00 98.00 84 GLU A O 1
ATOM 626 N N . TRP A 1 85 ? -16.689 -0.301 7.571 1.00 98.44 85 TRP A N 1
ATOM 627 C CA . TRP A 1 85 ? -15.753 0.782 7.271 1.00 98.44 85 TRP A CA 1
ATOM 628 C C . TRP A 1 85 ? -16.389 2.161 7.480 1.00 98.44 85 TRP A C 1
ATOM 630 O O . TRP A 1 85 ? -17.524 2.417 7.075 1.00 98.44 85 TRP A O 1
ATOM 640 N N . GLU A 1 86 ? -15.659 3.069 8.126 1.00 98.12 86 GLU A N 1
ATOM 641 C CA . GLU A 1 86 ? -16.028 4.477 8.294 1.00 98.12 86 GLU A CA 1
ATOM 642 C C . GLU A 1 86 ? -15.095 5.375 7.488 1.00 98.12 86 GLU A C 1
ATOM 644 O O . GLU A 1 86 ? -13.872 5.241 7.583 1.00 98.12 86 GLU A O 1
ATOM 649 N N . LEU A 1 87 ? -15.670 6.279 6.691 1.00 98.31 87 LEU A N 1
ATOM 65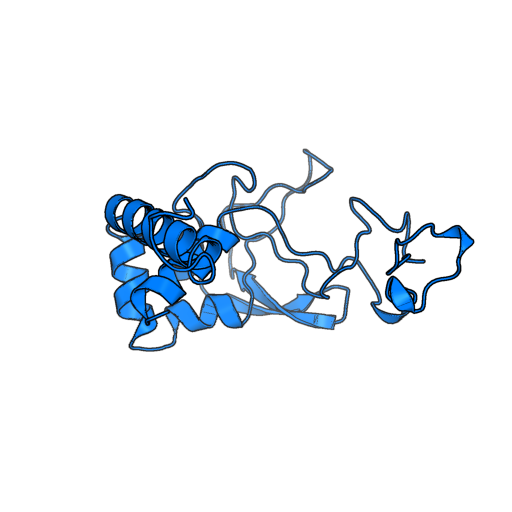0 C CA . LEU A 1 87 ? -14.897 7.258 5.938 1.00 98.31 87 LEU A CA 1
ATOM 651 C C . LEU A 1 87 ? -14.284 8.276 6.905 1.00 98.31 87 LEU A C 1
ATOM 653 O O . LEU A 1 87 ? -14.973 8.871 7.727 1.00 98.31 87 LEU A O 1
ATOM 657 N N . THR A 1 88 ? -12.986 8.501 6.773 1.00 98.31 88 THR A N 1
ATOM 658 C CA . THR A 1 88 ? -12.209 9.446 7.572 1.00 98.31 88 THR A CA 1
ATOM 659 C C . THR A 1 88 ? -11.153 10.124 6.696 1.00 98.31 88 THR A C 1
ATOM 661 O O . THR A 1 88 ? -11.127 9.938 5.474 1.00 98.31 88 THR A O 1
ATOM 664 N N . LYS A 1 89 ? -10.291 10.945 7.299 1.00 98.50 89 LYS A N 1
ATOM 665 C CA . LYS A 1 89 ? -9.167 11.591 6.617 1.00 98.50 89 LYS A CA 1
ATOM 666 C C . LYS A 1 89 ? -7.840 11.251 7.288 1.00 98.50 89 LYS A C 1
ATOM 668 O O . LYS A 1 89 ? -7.777 11.135 8.510 1.00 98.50 89 LYS A O 1
ATOM 673 N N . SER A 1 90 ? -6.794 11.107 6.480 1.00 98.38 90 SER A N 1
ATOM 674 C CA . SER A 1 90 ? -5.408 11.006 6.941 1.00 98.38 90 SER A CA 1
ATOM 675 C C . SER A 1 90 ? -4.934 12.324 7.579 1.00 98.38 90 SER A C 1
ATOM 677 O O . SER A 1 90 ? -5.585 13.359 7.393 1.00 98.38 90 SER A O 1
ATOM 679 N N . PRO A 1 91 ? -3.774 12.342 8.266 1.00 98.19 91 PRO A N 1
ATOM 680 C CA . PRO A 1 91 ? -3.133 13.590 8.692 1.00 98.19 91 PRO A CA 1
ATOM 681 C C . PRO A 1 91 ? -2.860 14.570 7.537 1.00 98.19 91 PRO A C 1
ATOM 683 O O . PRO A 1 91 ? -2.910 15.779 7.737 1.00 98.19 91 PRO A O 1
ATOM 686 N N . ALA A 1 92 ? -2.645 14.061 6.319 1.00 97.88 92 ALA A N 1
ATOM 687 C CA . ALA A 1 92 ? -2.499 14.854 5.096 1.00 97.88 92 ALA A CA 1
ATOM 688 C C . ALA A 1 92 ? -3.841 15.315 4.480 1.00 97.88 92 ALA A C 1
ATOM 690 O O . ALA A 1 92 ? -3.860 15.913 3.406 1.00 97.88 92 ALA A O 1
ATOM 691 N N . GLY A 1 93 ? -4.982 15.004 5.107 1.00 97.75 93 GLY A N 1
ATOM 692 C CA . GLY A 1 93 ? -6.317 15.376 4.631 1.00 97.75 93 GLY A CA 1
ATOM 693 C C . GLY A 1 93 ? -6.899 14.481 3.529 1.00 97.75 93 GLY A C 1
ATOM 694 O O . GLY A 1 93 ? -7.985 14.780 3.023 1.00 97.75 93 GLY A O 1
ATOM 695 N N . ALA A 1 94 ? -6.226 13.383 3.170 1.00 98.25 94 ALA A N 1
ATOM 696 C CA . ALA A 1 94 ? -6.682 12.448 2.142 1.00 98.25 94 ALA A CA 1
ATOM 697 C C . ALA A 1 94 ? -7.804 11.542 2.668 1.00 98.25 94 ALA A C 1
ATOM 699 O O . ALA A 1 94 ? -7.718 11.037 3.786 1.00 98.25 94 ALA A O 1
ATOM 700 N N . TYR A 1 95 ? -8.846 11.307 1.866 1.00 98.44 95 TYR A N 1
ATOM 701 C CA . TYR A 1 95 ? -9.929 10.393 2.238 1.00 98.44 95 TYR A CA 1
ATOM 702 C C . TYR A 1 95 ? -9.446 8.940 2.297 1.00 98.44 95 TYR A C 1
ATOM 704 O O . TYR A 1 95 ? -8.840 8.435 1.352 1.00 98.44 95 TYR A O 1
ATOM 712 N N . GLN A 1 96 ? -9.766 8.260 3.394 1.00 98.69 96 GLN A N 1
ATOM 713 C CA . GLN A 1 96 ? -9.481 6.843 3.618 1.00 98.69 96 GLN A CA 1
ATOM 714 C C . GLN A 1 96 ? -10.547 6.227 4.527 1.00 98.69 96 GLN A C 1
ATOM 716 O O . GLN A 1 96 ? -11.371 6.937 5.101 1.00 98.69 96 GLN A O 1
ATOM 721 N N . TYR A 1 97 ? -10.526 4.911 4.689 1.00 98.69 97 TYR A N 1
ATOM 722 C CA . TYR A 1 97 ? -11.423 4.196 5.585 1.00 98.69 97 TYR A CA 1
ATOM 723 C C . TYR A 1 97 ? -10.694 3.682 6.822 1.00 98.69 97 TYR A C 1
ATOM 725 O O . TYR A 1 97 ? -9.533 3.275 6.761 1.00 98.69 97 TYR A O 1
ATOM 733 N N . ARG A 1 98 ? -11.409 3.658 7.947 1.00 98.12 98 ARG A N 1
ATOM 734 C CA . ARG A 1 98 ? -10.995 3.024 9.202 1.00 98.12 98 ARG A CA 1
ATOM 735 C C . ARG A 1 98 ? -12.045 2.000 9.626 1.00 98.12 98 ARG A C 1
ATOM 737 O O . ARG A 1 98 ? -13.240 2.248 9.466 1.00 98.12 98 ARG A O 1
ATOM 744 N N . ALA A 1 99 ? -11.608 0.858 10.148 1.00 98.00 99 ALA A N 1
ATOM 745 C CA . ALA A 1 99 ? -12.513 -0.164 10.661 1.00 98.00 99 ALA A CA 1
ATOM 746 C C . ALA A 1 99 ? -13.296 0.357 11.880 1.00 98.00 99 ALA A C 1
ATOM 748 O O . ALA A 1 99 ? -12.725 0.987 12.775 1.00 98.00 99 ALA A O 1
ATOM 749 N N . LYS A 1 100 ? -14.602 0.077 11.918 1.00 95.44 100 LYS A N 1
ATOM 750 C CA . LYS A 1 100 ? -15.491 0.365 13.050 1.00 95.44 100 LYS A CA 1
ATOM 751 C C . LYS A 1 100 ? -15.365 -0.720 14.122 1.00 95.44 100 LYS A C 1
ATOM 753 O O . LYS A 1 100 ? -15.316 -1.906 13.809 1.00 95.44 100 LYS A O 1
ATOM 758 N N . GLY A 1 101 ? -15.411 -0.316 15.392 1.00 82.00 101 GLY A N 1
ATOM 759 C CA . GLY A 1 101 ? -15.406 -1.239 16.535 1.00 82.00 101 GLY A CA 1
ATOM 760 C C . GLY A 1 101 ? -14.023 -1.808 16.885 1.00 82.00 101 GLY A C 1
ATOM 761 O O . GLY A 1 101 ? -13.010 -1.401 16.323 1.00 82.00 101 GLY A O 1
ATOM 762 N N . GLY A 1 102 ? -13.982 -2.721 17.863 1.00 81.38 102 GLY A N 1
ATOM 763 C CA . GLY A 1 102 ? -12.767 -3.326 18.435 1.00 81.38 102 GLY A CA 1
ATOM 764 C C . GLY A 1 102 ? -12.044 -4.302 17.501 1.00 81.38 102 GLY A C 1
ATOM 765 O O . GLY A 1 102 ? -11.895 -5.476 17.826 1.00 81.38 102 GLY A O 1
ATOM 766 N N . ALA A 1 103 ? -11.632 -3.819 16.332 1.00 91.50 103 ALA A N 1
ATOM 767 C CA . ALA A 1 103 ? -10.898 -4.574 15.330 1.00 91.50 103 ALA A CA 1
ATOM 768 C C . ALA A 1 103 ? -9.506 -4.998 15.826 1.00 91.50 103 ALA A C 1
ATOM 770 O O . ALA A 1 103 ? -8.928 -4.380 16.725 1.00 91.50 103 ALA A O 1
ATOM 771 N N . THR A 1 104 ? -8.950 -6.044 15.213 1.00 92.38 104 THR A N 1
ATOM 772 C CA . THR A 1 104 ? -7.621 -6.549 15.565 1.00 92.38 104 THR A CA 1
ATOM 773 C C . THR A 1 104 ? -6.569 -5.476 15.274 1.00 92.38 104 THR A C 1
ATOM 775 O O . THR A 1 104 ? -6.470 -5.042 14.121 1.00 92.38 104 THR A O 1
ATOM 778 N N . PRO A 1 105 ? -5.774 -5.052 16.273 1.00 95.12 105 PRO A N 1
ATOM 779 C CA . PRO A 1 105 ? -4.813 -3.976 16.083 1.00 95.12 105 PRO A CA 1
ATOM 780 C C . PRO A 1 105 ? -3.710 -4.336 15.081 1.00 95.12 105 PRO A C 1
ATOM 782 O O . PRO A 1 105 ? -3.246 -5.474 15.019 1.00 95.12 105 PRO A O 1
ATOM 785 N N . ILE A 1 106 ? -3.272 -3.340 14.319 1.00 97.69 106 ILE A N 1
ATOM 786 C CA . ILE A 1 106 ? -2.157 -3.408 13.371 1.00 97.69 106 ILE A CA 1
ATOM 787 C C . ILE A 1 106 ? -0.920 -2.769 14.013 1.00 97.69 106 ILE A C 1
ATOM 789 O O . ILE A 1 106 ? -1.061 -1.719 14.641 1.00 97.69 106 ILE A O 1
ATOM 793 N N . PRO A 1 107 ? 0.283 -3.356 13.883 1.00 98.12 107 PRO A N 1
ATOM 794 C CA . PRO A 1 107 ? 1.490 -2.799 14.489 1.00 98.12 107 PRO A CA 1
ATOM 795 C C . PRO A 1 107 ? 1.870 -1.438 13.890 1.00 98.12 107 PRO A C 1
ATOM 797 O O . PRO A 1 107 ? 1.704 -1.196 12.692 1.00 98.12 107 PRO A O 1
ATOM 800 N N . ASP A 1 108 ? 2.427 -0.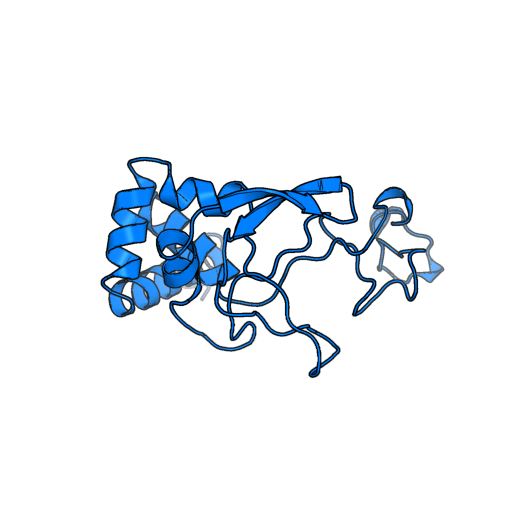557 14.719 1.00 98.50 108 ASP A N 1
ATOM 801 C CA . ASP A 1 108 ? 3.137 0.626 14.237 1.00 98.50 108 ASP A CA 1
ATOM 802 C C . ASP A 1 108 ? 4.455 0.238 13.540 1.00 98.50 108 ASP A C 1
ATOM 804 O O . ASP A 1 108 ? 5.086 -0.768 13.867 1.00 98.50 108 ASP A O 1
ATOM 808 N N . ALA A 1 109 ? 4.878 1.040 12.561 1.00 98.25 109 ALA A N 1
ATOM 809 C CA . ALA A 1 109 ? 6.059 0.742 11.754 1.00 98.25 109 ALA A CA 1
ATOM 810 C C . ALA A 1 109 ? 7.398 1.000 12.474 1.00 98.25 109 ALA A C 1
ATOM 812 O O . ALA A 1 109 ? 8.416 0.445 12.064 1.00 98.25 109 ALA A O 1
ATOM 813 N N . PHE A 1 110 ? 7.421 1.841 13.514 1.00 98.19 110 PHE A N 1
ATOM 814 C CA . PHE A 1 110 ? 8.649 2.281 14.189 1.00 98.19 110 PHE A CA 1
ATOM 815 C C . PHE A 1 110 ? 8.610 2.122 15.715 1.00 98.19 110 PHE A C 1
ATOM 817 O O . PHE A 1 110 ? 9.662 2.183 16.350 1.00 98.19 110 PHE A O 1
ATOM 824 N N . ASP A 1 111 ? 7.436 1.922 16.312 1.00 97.69 111 ASP A N 1
ATOM 825 C CA . ASP A 1 111 ? 7.239 1.843 17.759 1.00 97.69 111 ASP A CA 1
ATOM 826 C C . ASP A 1 111 ? 6.472 0.570 18.146 1.00 97.69 111 ASP A C 1
ATOM 828 O O . ASP A 1 111 ? 5.250 0.505 18.056 1.00 97.69 111 ASP A O 1
ATOM 832 N N . SER A 1 112 ? 7.180 -0.450 18.635 1.00 96.44 112 SER A N 1
ATOM 833 C CA . SER A 1 112 ? 6.584 -1.750 18.986 1.00 96.44 112 SER A CA 1
ATOM 834 C C . SER A 1 112 ? 5.563 -1.696 20.127 1.00 96.44 112 SER A C 1
ATOM 836 O O . SER A 1 112 ? 4.820 -2.657 20.328 1.00 96.44 112 SER A O 1
ATOM 838 N N . SER A 1 113 ? 5.510 -0.592 20.879 1.00 97.62 113 SER A N 1
ATOM 839 C CA . SER A 1 113 ? 4.498 -0.385 21.916 1.00 97.62 113 SER A CA 1
ATOM 840 C C . SER A 1 113 ? 3.170 0.138 21.357 1.00 97.62 113 SER A C 1
ATOM 842 O O . SER A 1 113 ? 2.149 0.089 22.047 1.00 97.62 113 SER A O 1
ATOM 844 N N . LYS A 1 114 ? 3.152 0.617 20.105 1.00 97.50 114 LYS A N 1
ATOM 845 C CA . LYS A 1 114 ? 1.991 1.247 19.470 1.00 97.50 114 LYS A CA 1
ATOM 846 C C . LYS A 1 114 ? 1.314 0.341 18.458 1.00 97.50 114 LYS A C 1
ATOM 848 O O . LYS A 1 114 ? 1.942 -0.429 17.738 1.00 97.50 114 LYS A O 1
ATOM 853 N N . HIS A 1 115 ? -0.003 0.495 18.402 1.00 96.38 115 HIS A N 1
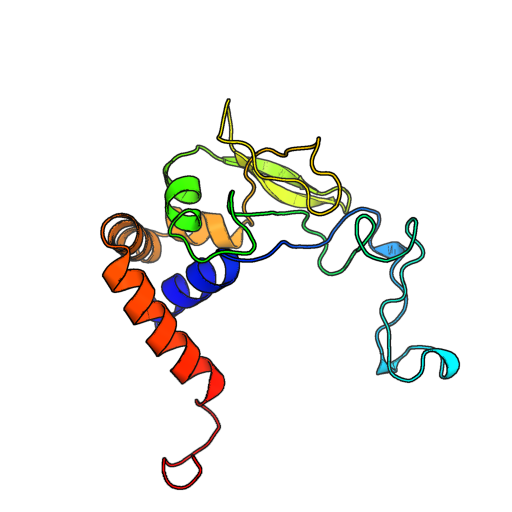ATOM 854 C CA . HIS A 1 115 ? -0.859 -0.200 17.461 1.00 96.38 115 HIS A CA 1
ATOM 855 C C . HIS A 1 115 ? -1.952 0.735 16.943 1.00 96.38 115 HIS A C 1
ATOM 857 O O . HIS A 1 115 ? -2.357 1.682 17.620 1.00 96.38 115 HIS A O 1
ATOM 863 N N . HIS A 1 116 ? -2.454 0.421 15.755 1.00 96.06 116 HIS A N 1
ATOM 864 C CA . HIS A 1 116 ? -3.442 1.191 15.012 1.00 96.06 116 HIS A CA 1
ATOM 865 C C . HIS A 1 116 ? -4.668 0.338 14.706 1.00 96.06 116 HIS A C 1
ATOM 867 O O . HIS A 1 116 ? -4.606 -0.890 14.683 1.00 96.06 116 HIS A O 1
ATOM 873 N N . ALA A 1 117 ? -5.800 0.985 14.442 1.00 96.31 117 ALA A N 1
ATOM 874 C CA . ALA A 1 117 ? -6.944 0.272 13.880 1.00 96.31 117 ALA A CA 1
ATOM 875 C C . ALA A 1 117 ? -6.665 -0.096 12.409 1.00 96.31 117 ALA A C 1
ATOM 877 O O . ALA A 1 117 ? -5.979 0.672 11.728 1.00 96.31 117 ALA A O 1
ATOM 878 N N . PRO A 1 118 ? -7.238 -1.194 11.886 1.00 97.56 118 PRO A N 1
ATOM 879 C CA . PRO A 1 118 ? -7.216 -1.480 10.460 1.00 97.56 118 PRO A CA 1
ATOM 880 C C . PRO A 1 118 ? -7.781 -0.334 9.627 1.00 97.56 118 PRO A C 1
ATOM 882 O O . PRO A 1 118 ? -8.753 0.329 10.005 1.00 97.56 118 PRO A O 1
ATOM 885 N N . THR A 1 119 ? -7.159 -0.112 8.477 1.00 98.69 119 THR A N 1
ATOM 886 C CA . THR A 1 119 ? -7.497 0.961 7.542 1.00 98.69 119 THR A CA 1
ATOM 887 C C . THR A 1 119 ? -7.490 0.424 6.116 1.00 98.69 119 THR A C 1
ATOM 889 O O . THR A 1 119 ? -6.858 -0.592 5.837 1.00 98.69 119 THR A O 1
ATOM 892 N N . MET A 1 120 ? -8.221 1.092 5.228 1.00 98.81 120 MET A N 1
ATOM 893 C CA . MET A 1 120 ? -8.344 0.740 3.811 1.00 98.81 120 MET A CA 1
ATOM 894 C C . MET A 1 120 ? -8.386 2.010 2.966 1.00 98.81 120 MET A C 1
ATOM 896 O O . MET A 1 120 ? -8.869 3.055 3.409 1.00 98.81 120 MET A O 1
ATOM 900 N N . LEU A 1 121 ? -7.923 1.929 1.724 1.00 98.88 121 LEU A N 1
ATOM 901 C CA . LEU A 1 121 ? -8.154 2.969 0.730 1.00 98.88 121 LEU A CA 1
ATOM 902 C C . LEU A 1 121 ? -9.585 2.879 0.189 1.00 98.88 121 LEU A C 1
ATOM 904 O O . LEU A 1 121 ? -10.246 1.842 0.266 1.00 98.88 121 LEU A O 1
ATOM 908 N N . VAL A 1 122 ? -10.052 3.962 -0.436 1.00 98.44 122 VAL A N 1
ATOM 909 C CA . VAL A 1 122 ? -11.330 3.954 -1.169 1.00 98.44 122 VAL A CA 1
ATOM 910 C C . VAL A 1 122 ? -11.326 2.873 -2.257 1.00 98.44 122 VAL A C 1
ATOM 912 O O . VAL A 1 122 ? -12.310 2.158 -2.430 1.00 98.44 122 VAL A O 1
ATOM 915 N N . THR A 1 123 ? -10.194 2.703 -2.942 1.00 98.69 123 THR A N 1
ATOM 916 C CA . THR A 1 123 ? -9.993 1.673 -3.971 1.00 98.69 123 THR A CA 1
ATOM 917 C C . THR A 1 123 ? -10.007 0.250 -3.421 1.00 98.69 123 THR A C 1
ATOM 919 O O . THR A 1 123 ? -10.382 -0.663 -4.146 1.00 98.69 123 THR A O 1
ATOM 922 N N . ASP A 1 124 ? -9.643 0.048 -2.153 1.00 98.88 124 ASP A N 1
ATOM 923 C CA . ASP A 1 124 ? -9.677 -1.279 -1.530 1.00 98.88 124 ASP A CA 1
ATOM 924 C C . ASP A 1 124 ? -11.117 -1.675 -1.196 1.00 98.88 124 ASP A C 1
ATOM 926 O O . ASP A 1 124 ? -11.562 -2.775 -1.522 1.00 98.88 124 ASP A O 1
ATOM 930 N N . VAL A 1 125 ? -11.884 -0.743 -0.617 1.00 98.75 125 VAL A N 1
ATOM 931 C CA . VAL A 1 125 ? -13.317 -0.936 -0.343 1.00 98.75 125 VAL A CA 1
ATOM 932 C C . VAL A 1 125 ? -14.103 -1.150 -1.640 1.00 98.75 125 VAL A C 1
ATOM 934 O O . VAL A 1 125 ? -15.068 -1.916 -1.646 1.00 98.75 125 VAL A O 1
ATOM 937 N N . ALA A 1 126 ? -13.659 -0.565 -2.758 1.00 98.75 126 ALA A N 1
ATOM 938 C CA . ALA A 1 126 ? -14.258 -0.803 -4.070 1.00 98.75 126 ALA A CA 1
ATOM 939 C C . ALA A 1 126 ? -14.279 -2.295 -4.458 1.00 98.75 126 ALA A C 1
ATOM 941 O O . ALA A 1 126 ? -15.258 -2.748 -5.047 1.00 98.75 126 ALA A O 1
ATOM 942 N N . LEU A 1 127 ? -13.270 -3.082 -4.056 1.00 98.81 127 LEU A N 1
ATOM 943 C CA . LEU A 1 127 ? -13.221 -4.527 -4.324 1.00 98.81 127 LEU A CA 1
ATOM 944 C C . LEU A 1 127 ? -14.313 -5.318 -3.591 1.00 98.81 127 LEU A C 1
ATOM 946 O O . LEU A 1 127 ? -14.630 -6.435 -3.988 1.00 98.81 127 LEU A O 1
ATOM 950 N N . ARG A 1 128 ? -14.869 -4.758 -2.511 1.00 98.62 128 ARG A N 1
ATOM 951 C CA . ARG A 1 128 ? -15.967 -5.351 -1.738 1.00 98.62 128 ARG A CA 1
ATOM 952 C C . ARG A 1 128 ? -17.342 -4.854 -2.180 1.00 98.62 128 ARG A C 1
ATOM 954 O O . ARG A 1 128 ? -18.317 -5.568 -1.986 1.00 98.62 128 ARG A O 1
ATOM 961 N N . VAL A 1 129 ? -17.451 -3.626 -2.681 1.00 98.44 129 VAL A N 1
ATOM 962 C CA . VAL A 1 129 ? -18.759 -3.011 -2.978 1.00 98.44 129 VAL A CA 1
ATOM 963 C C . VAL A 1 129 ? -19.171 -3.134 -4.443 1.00 98.44 129 VAL A C 1
ATOM 965 O O . VAL A 1 129 ? -20.366 -3.123 -4.731 1.00 98.44 129 VAL A O 1
ATOM 968 N N . ASP A 1 130 ? -18.215 -3.260 -5.367 1.00 98.81 130 ASP A N 1
ATOM 969 C CA . ASP A 1 130 ? -18.518 -3.536 -6.769 1.00 98.81 130 ASP A CA 1
ATOM 970 C C . ASP A 1 130 ? -19.012 -4.988 -6.925 1.00 98.81 130 ASP A C 1
ATOM 972 O O . ASP A 1 130 ? -18.331 -5.909 -6.478 1.00 98.81 130 ASP A O 1
ATOM 976 N N . PRO A 1 131 ? -20.167 -5.240 -7.566 1.00 98.56 131 PRO A N 1
ATOM 977 C CA . PRO A 1 131 ? -20.778 -6.570 -7.608 1.00 98.56 131 PRO A CA 1
ATOM 978 C C . PRO A 1 131 ? -20.004 -7.607 -8.438 1.00 98.56 131 PRO A C 1
ATOM 980 O O . PRO A 1 131 ? -20.281 -8.805 -8.317 1.00 98.56 131 PRO A O 1
ATOM 983 N N . VAL A 1 132 ? -19.087 -7.185 -9.313 1.00 98.75 132 VAL A N 1
ATOM 984 C CA . VAL A 1 132 ? -18.217 -8.089 -10.076 1.00 98.75 132 VAL A CA 1
ATOM 985 C C . VAL A 1 132 ? -16.984 -8.423 -9.247 1.00 98.75 132 VAL A C 1
ATOM 987 O O . VAL A 1 132 ? -16.687 -9.605 -9.046 1.00 98.75 132 VAL A O 1
ATOM 990 N N . TYR A 1 133 ? -16.304 -7.409 -8.708 1.00 98.88 133 TYR A N 1
ATOM 991 C CA . TYR A 1 133 ? -15.125 -7.621 -7.872 1.00 98.88 133 TYR A CA 1
ATOM 992 C C . TYR A 1 133 ? -15.453 -8.332 -6.567 1.00 98.88 133 TYR A C 1
ATOM 994 O O . TYR A 1 133 ? -14.680 -9.194 -6.165 1.00 98.88 133 TYR A O 1
ATOM 1002 N N . GLU A 1 134 ? -16.605 -8.063 -5.956 1.00 98.75 134 GLU A N 1
ATOM 1003 C CA . GLU A 1 134 ? -17.012 -8.672 -4.689 1.00 98.75 134 GLU A CA 1
ATOM 1004 C C . GLU A 1 134 ? -17.047 -10.198 -4.784 1.00 98.75 134 GLU A C 1
ATOM 1006 O O . GLU A 1 134 ? -16.506 -10.872 -3.910 1.00 98.75 134 GLU A O 1
ATOM 1011 N N . LYS A 1 135 ? -17.573 -10.749 -5.885 1.00 98.81 135 LYS A N 1
ATOM 1012 C CA . LYS A 1 135 ? -17.631 -12.203 -6.106 1.00 98.81 135 LYS A CA 1
ATOM 1013 C C . LYS A 1 135 ? -16.239 -12.818 -6.204 1.00 98.81 135 LYS A C 1
ATOM 1015 O O . LYS A 1 135 ? -15.993 -13.907 -5.688 1.00 98.81 135 LYS A O 1
ATOM 1020 N N . ILE A 1 136 ? -15.321 -12.124 -6.875 1.00 98.88 136 ILE A N 1
ATOM 1021 C CA . ILE A 1 136 ? -13.929 -12.557 -7.032 1.00 98.88 136 ILE A CA 1
ATOM 1022 C C . ILE A 1 136 ? -13.199 -12.449 -5.689 1.00 98.88 136 ILE A C 1
ATOM 1024 O O . ILE A 1 136 ? -12.565 -13.407 -5.253 1.00 98.88 136 ILE A O 1
ATOM 1028 N N . ALA A 1 137 ? -13.326 -11.308 -5.011 1.00 98.81 137 ALA A N 1
ATOM 1029 C CA . ALA A 1 137 ? -12.726 -11.030 -3.715 1.00 98.81 137 ALA A CA 1
ATOM 1030 C C . ALA A 1 137 ? -13.221 -12.007 -2.642 1.00 98.81 137 ALA A C 1
ATOM 1032 O O . ALA A 1 137 ? -12.416 -12.517 -1.868 1.00 98.81 137 ALA A O 1
ATOM 1033 N N . ARG A 1 138 ? -14.520 -12.328 -2.621 1.00 98.75 138 ARG A N 1
ATOM 1034 C CA . ARG A 1 138 ? -15.106 -13.320 -1.712 1.00 98.75 138 ARG A CA 1
ATOM 1035 C C . ARG A 1 138 ? -14.570 -14.720 -1.984 1.00 98.75 138 ARG A C 1
ATOM 1037 O O . ARG A 1 138 ? -14.150 -15.390 -1.049 1.00 98.75 138 ARG A O 1
ATOM 1044 N N . ARG A 1 139 ? -14.478 -15.133 -3.252 1.00 98.81 139 ARG A N 1
ATOM 1045 C CA . ARG A 1 139 ? -13.851 -16.416 -3.602 1.00 98.81 139 ARG A CA 1
ATOM 1046 C C . ARG A 1 139 ? -12.395 -16.480 -3.142 1.00 98.81 139 ARG A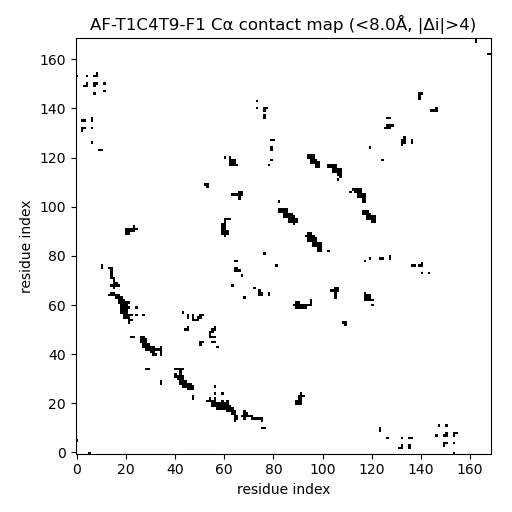 C 1
ATOM 1048 O O . ARG A 1 139 ? -11.992 -17.483 -2.572 1.00 98.81 139 ARG A O 1
ATOM 1055 N N . PHE A 1 140 ? -11.610 -15.425 -3.347 1.00 98.88 140 PHE A N 1
ATOM 1056 C CA . PHE A 1 140 ? -10.226 -15.359 -2.864 1.00 98.88 140 PHE A CA 1
ATOM 1057 C C . PHE A 1 140 ? -10.110 -15.303 -1.339 1.00 98.88 140 PHE A C 1
ATOM 1059 O O . PHE A 1 140 ? -9.142 -15.819 -0.782 1.00 98.88 140 PHE A O 1
ATOM 1066 N N . HIS A 1 141 ? -11.095 -14.720 -0.657 1.00 98.75 141 HIS A N 1
ATOM 1067 C CA . HIS A 1 141 ? -11.189 -14.765 0.796 1.00 98.75 141 HIS A CA 1
ATOM 1068 C C . HIS A 1 141 ? -11.418 -16.195 1.309 1.00 98.75 141 HIS A C 1
ATOM 1070 O O . HIS A 1 141 ? -10.755 -16.615 2.256 1.00 98.75 141 HIS A O 1
ATOM 1076 N N . GLU A 1 142 ? -12.335 -16.930 0.677 1.00 98.75 142 GLU A N 1
ATOM 1077 C CA . GLU A 1 142 ? -12.718 -18.302 1.035 1.00 98.75 142 GLU A CA 1
ATOM 1078 C C . GLU A 1 142 ? -11.686 -19.347 0.565 1.00 98.75 142 GLU A C 1
ATOM 1080 O O . GLU A 1 142 ? -11.547 -20.400 1.187 1.00 98.75 142 GLU A O 1
ATOM 1085 N N . HIS A 1 143 ? -10.915 -19.031 -0.482 1.00 98.69 143 HIS A N 1
ATOM 1086 C CA . HIS A 1 143 ? -9.886 -19.888 -1.082 1.00 98.69 143 HIS A CA 1
ATOM 1087 C C . HIS A 1 143 ? -8.535 -19.156 -1.239 1.00 98.69 143 HIS A C 1
ATOM 1089 O O . HIS A 1 143 ? -8.163 -18.734 -2.344 1.00 98.69 143 HIS A O 1
ATOM 1095 N N . PRO A 1 144 ? -7.769 -19.001 -0.141 1.00 98.44 144 PRO A N 1
ATOM 1096 C CA . PRO A 1 144 ? -6.450 -18.359 -0.137 1.00 98.44 144 PRO A CA 1
ATOM 1097 C C . PRO A 1 144 ? -5.418 -18.932 -1.115 1.00 98.44 144 PRO A C 1
ATOM 1099 O O . PRO A 1 144 ? -4.524 -18.219 -1.569 1.00 98.44 144 PRO A O 1
ATOM 1102 N N . ASP A 1 145 ? -5.512 -20.221 -1.421 1.00 98.56 145 ASP A N 1
ATOM 1103 C CA . ASP A 1 145 ? -4.660 -20.928 -2.374 1.00 98.56 145 ASP A CA 1
ATOM 1104 C C . ASP A 1 145 ? -4.896 -20.439 -3.809 1.00 98.56 145 ASP A C 1
ATOM 1106 O O . ASP A 1 145 ? -3.938 -20.107 -4.511 1.00 98.56 145 ASP A O 1
ATOM 1110 N N . GLN A 1 146 ? -6.163 -20.280 -4.211 1.00 98.75 146 GLN A N 1
ATOM 1111 C CA . GLN A 1 146 ? -6.519 -19.703 -5.512 1.00 98.75 146 GLN A CA 1
ATOM 1112 C C . GLN A 1 146 ? -6.063 -18.249 -5.620 1.00 98.75 146 GLN A C 1
ATOM 1114 O O . GLN A 1 146 ? -5.586 -17.823 -6.671 1.00 98.75 146 GLN A O 1
ATOM 111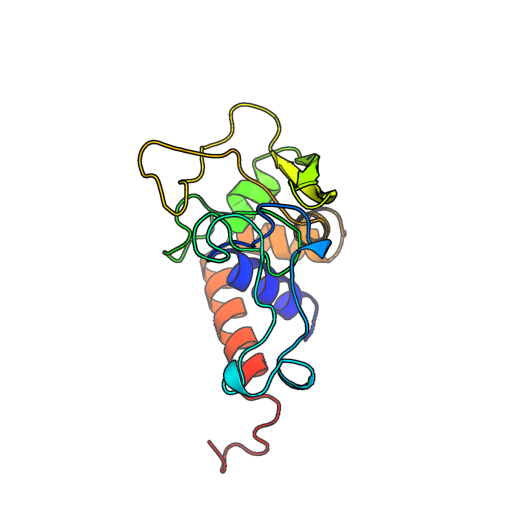9 N N . PHE A 1 147 ? -6.188 -17.490 -4.530 1.00 98.81 147 PHE A N 1
ATOM 1120 C CA . PHE A 1 147 ? -5.687 -16.122 -4.468 1.00 98.81 147 PHE A CA 1
ATOM 1121 C C . PHE A 1 147 ? -4.173 -16.063 -4.686 1.00 98.81 147 PHE A C 1
ATOM 1123 O O . PHE A 1 147 ? -3.705 -15.293 -5.526 1.00 98.81 147 PHE A O 1
ATOM 1130 N N . ALA A 1 148 ? -3.409 -16.892 -3.969 1.00 98.75 148 ALA A N 1
ATOM 1131 C CA . ALA A 1 148 ? -1.958 -16.936 -4.099 1.00 98.75 148 ALA A CA 1
ATOM 1132 C C . ALA A 1 148 ? -1.521 -17.312 -5.525 1.00 98.75 148 ALA A C 1
ATOM 1134 O O . ALA A 1 148 ? -0.628 -16.670 -6.082 1.00 98.75 148 ALA A O 1
ATOM 1135 N N .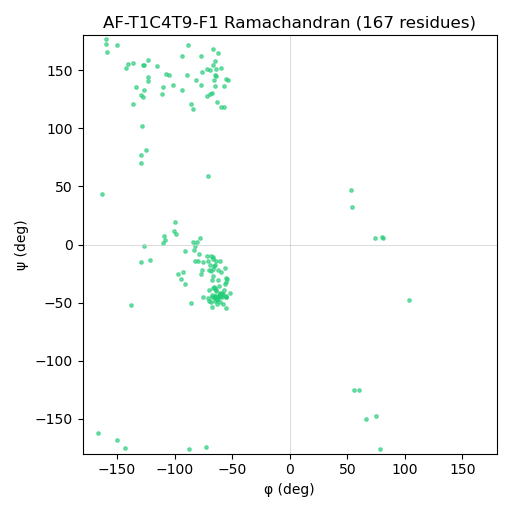 GLU A 1 149 ? -2.174 -18.300 -6.144 1.00 98.81 149 GLU A N 1
ATOM 1136 C CA . GLU A 1 149 ? -1.885 -18.687 -7.527 1.00 98.81 149 GLU A CA 1
ATOM 1137 C C . GLU A 1 149 ? -2.220 -17.565 -8.523 1.00 98.81 149 GLU A C 1
ATOM 1139 O O . GLU A 1 149 ? -1.387 -17.215 -9.367 1.00 98.81 149 GLU A O 1
ATOM 1144 N N . ALA A 1 150 ? -3.414 -16.972 -8.421 1.00 98.88 150 ALA A N 1
ATOM 1145 C CA . ALA A 1 150 ? -3.849 -15.896 -9.307 1.00 98.88 150 ALA A CA 1
ATOM 1146 C C . ALA A 1 150 ? -2.939 -14.667 -9.189 1.00 98.88 150 ALA A C 1
ATOM 1148 O O . ALA A 1 150 ? -2.522 -14.110 -10.207 1.00 98.88 150 ALA A O 1
ATOM 1149 N N . PHE A 1 151 ? -2.563 -14.284 -7.965 1.00 98.88 151 PHE A N 1
ATOM 1150 C CA . PHE A 1 151 ? -1.639 -13.179 -7.729 1.00 98.88 151 PHE A CA 1
ATOM 1151 C C . PHE A 1 151 ? -0.263 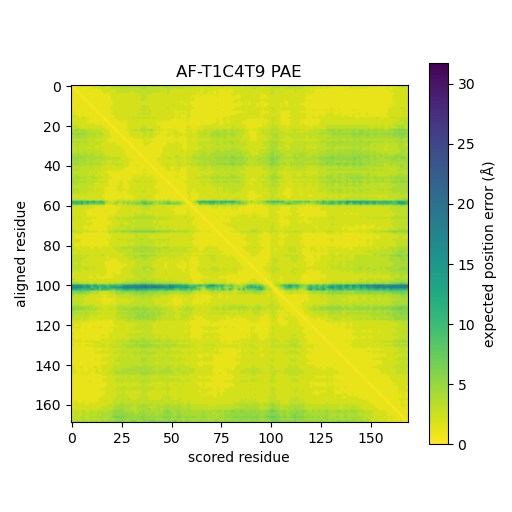-13.454 -8.338 1.00 98.88 151 PHE A C 1
ATOM 1153 O O . PHE A 1 151 ? 0.250 -12.607 -9.066 1.00 98.88 151 PHE A O 1
ATOM 1160 N N . ALA A 1 152 ? 0.311 -14.642 -8.126 1.00 98.88 152 ALA A N 1
ATOM 1161 C CA . ALA A 1 152 ? 1.611 -14.998 -8.693 1.00 98.88 152 ALA A CA 1
ATOM 1162 C C . ALA A 1 152 ? 1.611 -14.931 -10.231 1.00 98.88 152 ALA A C 1
ATOM 1164 O O . ALA A 1 152 ? 2.514 -14.346 -10.837 1.00 98.88 152 ALA A O 1
ATOM 1165 N N . ARG A 1 153 ? 0.570 -15.472 -10.878 1.00 98.88 153 ARG A N 1
ATOM 1166 C CA . ARG A 1 153 ? 0.408 -15.424 -12.341 1.00 98.88 153 ARG A CA 1
ATOM 1167 C C . ARG A 1 153 ? 0.227 -13.994 -12.849 1.00 98.88 153 ARG A C 1
ATOM 1169 O O . ARG A 1 153 ? 0.878 -13.605 -13.822 1.00 98.88 153 ARG A O 1
ATOM 1176 N N . ALA A 1 154 ? -0.627 -13.208 -12.195 1.00 98.88 154 ALA A N 1
ATOM 1177 C CA . ALA A 1 154 ? -0.890 -11.826 -12.575 1.00 98.88 154 ALA A CA 1
ATOM 1178 C C . ALA A 1 154 ? 0.343 -10.933 -12.370 1.00 98.88 154 ALA A C 1
ATOM 1180 O O . ALA A 1 154 ? 0.627 -10.087 -13.218 1.00 98.88 154 ALA A O 1
ATOM 1181 N N . TRP A 1 155 ? 1.117 -11.153 -11.304 1.00 98.88 155 TRP A N 1
ATOM 1182 C CA . TRP A 1 155 ? 2.372 -10.448 -11.039 1.00 98.88 155 TRP A CA 1
ATOM 1183 C C . TRP A 1 155 ? 3.441 -10.761 -12.089 1.00 98.88 155 TRP A C 1
ATOM 1185 O O . TRP A 1 155 ? 4.076 -9.849 -12.625 1.00 98.88 155 TRP A O 1
ATOM 1195 N N . PHE A 1 156 ? 3.599 -12.037 -12.455 1.00 98.81 156 PHE A N 1
ATOM 1196 C CA . PHE A 1 156 ? 4.482 -12.432 -13.551 1.00 98.81 156 PHE A CA 1
ATOM 1197 C C . PHE A 1 156 ? 4.071 -11.742 -14.855 1.00 98.81 156 PHE A C 1
ATOM 1199 O O . PHE A 1 156 ? 4.872 -11.051 -15.478 1.00 98.81 156 PHE A O 1
ATOM 1206 N N . LYS A 1 157 ? 2.789 -11.826 -15.226 1.00 98.81 157 LYS A N 1
ATOM 1207 C CA . LYS A 1 157 ? 2.261 -11.127 -16.403 1.00 98.81 157 LYS A CA 1
ATOM 1208 C C . LYS A 1 157 ? 2.524 -9.621 -16.341 1.00 98.81 157 LYS A C 1
ATOM 1210 O O . LYS A 1 157 ? 2.952 -9.049 -17.336 1.00 98.81 157 LYS A O 1
ATOM 1215 N N . LEU A 1 158 ? 2.286 -8.973 -15.200 1.00 98.62 158 LEU A N 1
ATOM 1216 C CA . LEU A 1 158 ? 2.482 -7.531 -15.015 1.00 98.62 158 LEU A CA 1
ATOM 1217 C C . LEU A 1 158 ? 3.903 -7.099 -15.374 1.00 98.62 158 LEU A C 1
ATOM 1219 O O . LEU A 1 158 ? 4.078 -6.087 -16.048 1.00 98.62 158 LEU A O 1
ATOM 1223 N N . THR A 1 159 ? 4.881 -7.876 -14.924 1.00 98.62 159 THR A N 1
ATOM 1224 C CA . THR A 1 159 ? 6.312 -7.560 -15.000 1.00 98.62 159 THR A CA 1
ATOM 1225 C C . THR A 1 159 ? 6.998 -8.083 -16.260 1.00 98.62 159 THR A C 1
ATOM 1227 O O . THR A 1 159 ? 8.158 -7.764 -16.480 1.00 98.62 159 THR A O 1
ATOM 1230 N N . HIS A 1 160 ? 6.293 -8.857 -17.093 1.00 98.50 160 HIS A N 1
ATOM 1231 C CA . HIS A 1 160 ? 6.851 -9.441 -18.320 1.00 98.50 160 HIS A CA 1
ATOM 1232 C C . HIS A 1 160 ? 6.031 -9.124 -19.584 1.00 98.50 160 HIS A C 1
ATOM 1234 O O . HIS A 1 160 ? 6.395 -9.544 -20.686 1.00 98.50 160 HIS A O 1
ATOM 1240 N N . ARG A 1 161 ? 4.907 -8.403 -19.460 1.00 98.06 161 ARG A N 1
ATOM 1241 C CA . ARG A 1 161 ? 3.977 -8.112 -20.573 1.00 98.06 161 ARG A CA 1
ATOM 1242 C C . ARG A 1 161 ? 4.599 -7.341 -21.740 1.00 98.06 161 ARG A C 1
ATOM 1244 O O . ARG A 1 161 ? 4.076 -7.418 -22.845 1.00 98.06 161 ARG A O 1
ATOM 1251 N N . ASP A 1 162 ? 5.679 -6.608 -21.508 1.00 98.31 162 ASP A N 1
ATOM 1252 C CA . ASP A 1 162 ? 6.400 -5.786 -22.484 1.00 98.31 162 ASP A CA 1
ATOM 1253 C C . ASP A 1 162 ? 7.769 -6.373 -22.880 1.00 98.31 162 ASP A C 1
ATOM 1255 O O . ASP A 1 162 ? 8.477 -5.803 -23.710 1.00 98.31 162 ASP A O 1
ATOM 1259 N N . MET A 1 163 ? 8.126 -7.563 -22.382 1.00 98.56 163 MET A N 1
ATOM 1260 C CA . MET A 1 163 ? 9.378 -8.241 -22.748 1.00 98.56 163 MET A CA 1
ATOM 1261 C C . MET A 1 163 ? 9.377 -8.810 -24.177 1.00 98.56 163 MET A C 1
ATOM 1263 O O . MET A 1 163 ? 10.428 -9.199 -24.693 1.00 98.56 163 MET A O 1
ATOM 1267 N N . GLY A 1 164 ? 8.234 -8.837 -24.862 1.00 97.69 164 GLY A N 1
ATOM 1268 C CA . GLY A 1 164 ? 8.118 -9.407 -26.204 1.00 97.69 164 GLY A CA 1
ATOM 1269 C C . GLY A 1 164 ? 8.132 -10.946 -26.192 1.00 97.69 164 GLY A C 1
ATOM 1270 O O . GLY A 1 164 ? 7.596 -11.552 -25.262 1.00 97.69 164 GLY A O 1
ATOM 1271 N N . PRO A 1 165 ? 8.670 -11.616 -27.231 1.00 98.19 165 PRO A N 1
ATOM 1272 C CA . PRO A 1 165 ? 8.613 -13.073 -27.335 1.00 98.19 165 PRO A CA 1
ATOM 1273 C C . PRO A 1 165 ? 9.443 -13.765 -26.246 1.00 98.19 165 PRO A C 1
ATOM 1275 O O . PRO A 1 165 ? 10.453 -13.239 -25.785 1.00 98.19 165 PRO A O 1
ATOM 1278 N N . ARG A 1 166 ? 9.069 -15.007 -25.908 1.00 97.69 166 ARG A N 1
ATOM 1279 C CA . ARG A 1 166 ? 9.749 -15.834 -24.887 1.00 97.69 166 ARG A CA 1
ATOM 1280 C C . ARG A 1 166 ? 11.246 -16.050 -25.133 1.00 97.69 166 ARG A C 1
ATOM 1282 O O . ARG A 1 166 ? 11.954 -16.383 -24.199 1.00 97.69 166 ARG A O 1
ATOM 1289 N N . SER A 1 167 ? 11.734 -15.872 -26.361 1.00 98.12 167 SER A N 1
ATOM 1290 C CA . SER A 1 167 ? 13.167 -15.937 -26.677 1.00 98.12 167 SER A CA 1
ATOM 1291 C C . SER A 1 167 ? 13.989 -14.787 -26.081 1.00 98.12 167 SER A C 1
ATOM 1293 O O . SER A 1 167 ? 15.212 -14.826 -26.157 1.00 98.12 167 SER A O 1
ATOM 1295 N N . ARG A 1 168 ? 13.337 -13.759 -25.522 1.00 97.81 168 ARG A N 1
ATOM 1296 C CA . ARG A 1 168 ? 13.973 -12.635 -24.818 1.00 97.81 168 ARG A CA 1
ATOM 1297 C C . ARG A 1 168 ? 13.955 -12.774 -23.288 1.00 97.81 168 ARG A C 1
ATOM 1299 O O . ARG A 1 168 ? 14.231 -11.784 -22.615 1.00 97.81 168 ARG A O 1
ATOM 1306 N N . TYR A 1 169 ? 13.554 -13.933 -22.761 1.00 92.88 169 TYR A N 1
ATOM 1307 C CA . TYR A 1 169 ? 13.493 -14.212 -21.321 1.00 92.88 169 TYR A CA 1
ATOM 1308 C C . TYR A 1 169 ? 14.818 -14.794 -20.836 1.00 92.88 169 TYR A C 1
ATOM 1310 O O . TYR A 1 169 ? 15.419 -15.582 -21.602 1.00 92.88 169 TYR A O 1
#

InterPro domains:
  IPR000763 Catalase-peroxidase haem [PTHR30555] (1-169)
  IPR002016 Haem peroxidase [PF00141] (1-142)
  IPR002016 Haem peroxidase [PR00458] (6-21)
  IPR002016 Haem peroxidase [PR00458] (65-80)
  IPR010255 Haem peroxidase superfamily [SSF48113] (1-169)
  IPR019793 Peroxidases heam-ligand binding site [PS00435] (6-16)

pLDDT: mean 97.9, std 2.36, range [81.38, 98.94]

Solvent-accessible surface area (backbone atoms only — not comparable to full-atom values): 9395 Å² total; per-residue (Å²): 126,56,72,65,39,47,54,25,47,52,50,56,54,48,23,41,52,62,55,30,8,56,38,66,66,88,39,43,45,50,51,38,94,71,31,62,76,91,49,72,78,41,45,45,56,35,70,41,83,84,32,40,80,89,35,22,62,78,77,27,41,63,34,45,39,26,71,44,32,90,45,95,65,66,42,33,46,51,49,64,73,70,43,54,78,40,86,47,63,26,70,34,66,28,75,28,30,35,50,55,73,95,57,75,63,19,68,43,95,87,42,91,92,41,68,38,70,35,26,40,49,65,75,55,53,43,37,63,70,37,80,69,44,23,57,52,46,48,49,33,54,79,33,55,67,61,33,53,51,46,22,55,54,38,51,50,47,70,78,45,71,82,59,66,62,78,91,70,110

Foldseek 3Di:
DDLLLVLLQVLQVLLADWAFAQAAQVQFFDQQVPDDCVCVSGGRQGPFDVCDDNRDHDPRDTARAAQCRPDDDNSNLCVLPVFDWDWDGDNNRHIWIFGPDDADWHADRPDRVDTDTHIGGPVSNCLCPPPVSVVSSVVCSVPVPVSVVSNVVSVVCVVCVPQPDPVSD

Nearest PDB structures (foldseek):
  5sxt-assembly1_B  TM=9.962E-01  e=1.922E-24  Burkholderia pseudomallei 1710b
  5sx2-assembly1_A  TM=9.897E-01  e=2.306E-24  Burkholderia pseudomallei 1710b
  5syu-assembly1_B  TM=9.960E-01  e=4.495E-24  Burkholderia pseudomallei 1710b
  6caw-assembly1_B  TM=9.881E-01  e=3.526E-24  Burkholderia pseudomallei 1710b
  5kqq-assembly1_A  TM=9.899E-01  e=4.230E-24  Burkholderia pseudomallei 1710b

Organism: NCBI:txid410659

Mean predicted aligned error: 2.53 Å

Secondary structure (DSSP, 8-state):
--HHHHHHHHHHHTTS-B--B-S-GGGB---GGGS-GGGTT----B-STTSSGGG-BSSS---B--S-TTS--SHHHHHHHHS-EEEEE-TTS-EEEEE-SSPPPEEPSS-TT-EE--EE-HHHHHHHHSHHHHHHHHHHHH-HHHHHHHHHHHHHHHHHTTS-SGGG-

Sequence (169 aa):
MNDEETVALIAGGHTFGKTHGAGDPNLVGPEPEAAPIEQMGLGWKSGHGTGKGKDAITGGPEVTWTQTPTKWSSYFFANLFGYEWELTKSPAGAYQYRAKGGATPIPDAFDSSKHHAPTMLVTDVALRVDPVYEKIARRFHEHPDQFAEAFARAWFKLTHRDMGPRSRY

Radius of gyration: 18.12 Å; Cα contacts (8 Å, |Δi|>4): 291; chains: 1; bounding box: 44×42×49 Å